Protein AF-A0A4E0RUI5-F1 (afdb_monomer)

InterPro domains:
  IPR014044 CAP domain [PF00188] (2-62)
  IPR035940 CAP superfamily [G3DSA:3.40.33.10] (1-76)
  IPR035940 CAP superfamily [SSF55797] (1-71)

Mean predicted aligned error: 3.36 Å

Foldseek 3Di:
DQVVVQVVLVCLCVVNDPPHHHDPDRDRDDDDVLLVVLVVVVVVQVDPDDDDQCSNADPVGSGDDDDDDDDPVRRD

Secondary structure (DSSP, 8-state):
-HHHHHHHHHHHHTT-STTSPPPS--PPP---HHHHHHHHHHHTTT-SSPPPHHHH--SS-S---------GGG--

Nearest PDB structures (foldseek):
  6yxx-assembly1_AR  TM=2.643E-01  e=6.325E+00  Trypanosoma brucei brucei

Sequence (76 aa):
MLDWHNEFRRKVLNCQLKGQPQAKTMPDMIYDAELAAKALQWASNCTVDHDADAGRATDKYPSIGQNFAGNYKFQQ

Solvent-accessible surface area (backbone atoms only — not comparable to full-atom values): 5001 Å² total; per-residue (Å²): 111,67,64,63,53,35,51,53,40,46,27,32,43,67,59,66,38,88,97,52,75,60,43,94,74,59,80,74,80,78,90,54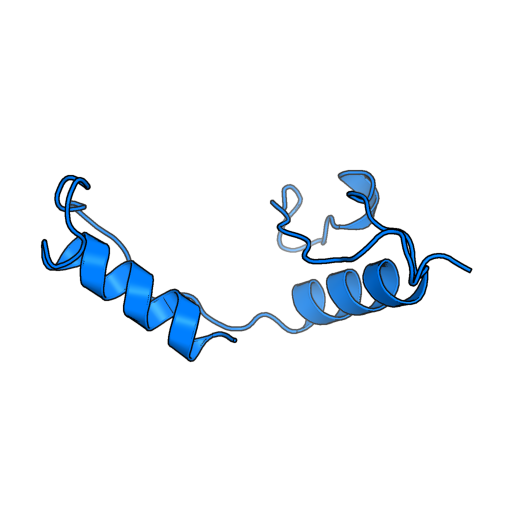,70,67,61,50,50,45,50,49,59,52,58,70,68,44,59,82,66,82,79,58,66,80,70,61,34,44,97,92,40,75,75,63,88,85,87,84,86,75,56,78,89,66,50,127

Structure (mmCIF, N/CA/C/O backbone):
data_AF-A0A4E0RUI5-F1
#
_entry.id   AF-A0A4E0RUI5-F1
#
loop_
_atom_site.group_PDB
_atom_site.id
_atom_site.type_symbol
_atom_site.label_atom_id
_atom_site.label_alt_id
_atom_site.label_comp_id
_atom_site.label_asym_id
_atom_site.label_entity_id
_atom_site.label_seq_id
_atom_site.pdbx_PDB_ins_code
_atom_site.Cartn_x
_atom_site.Cartn_y
_atom_site.Cartn_z
_atom_site.occupancy
_atom_site.B_iso_or_equiv
_atom_site.auth_seq_id
_atom_site.auth_comp_id
_atom_site.auth_asym_id
_atom_site.auth_atom_id
_atom_site.pdbx_PDB_model_num
ATOM 1 N N . MET A 1 1 ? 4.306 -10.063 2.387 1.00 91.88 1 MET A N 1
ATOM 2 C CA . MET A 1 1 ? 4.123 -8.591 2.326 1.00 91.88 1 MET A CA 1
ATOM 3 C C . MET A 1 1 ? 2.845 -8.167 3.048 1.00 91.88 1 MET A C 1
ATOM 5 O O . MET A 1 1 ? 2.934 -7.306 3.918 1.00 91.88 1 MET A O 1
ATOM 9 N N . LEU A 1 2 ? 1.696 -8.788 2.745 1.00 97.38 2 LEU A N 1
ATOM 10 C CA . LEU A 1 2 ? 0.416 -8.484 3.398 1.00 97.38 2 LEU A CA 1
ATOM 11 C C . LEU A 1 2 ? 0.448 -8.684 4.924 1.00 97.38 2 LEU A C 1
ATOM 13 O O . LEU A 1 2 ? 0.024 -7.800 5.661 1.00 97.38 2 LEU A O 1
ATOM 17 N N . ASP A 1 3 ? 1.025 -9.794 5.395 1.00 98.06 3 ASP A N 1
ATOM 18 C CA . ASP A 1 3 ? 1.068 -10.112 6.831 1.00 98.06 3 ASP A CA 1
ATOM 19 C C . ASP A 1 3 ? 1.805 -9.053 7.645 1.00 98.06 3 ASP A C 1
ATOM 21 O O . ASP A 1 3 ? 1.282 -8.581 8.649 1.00 98.06 3 ASP A O 1
ATOM 25 N N . TRP A 1 4 ? 2.977 -8.620 7.171 1.00 98.12 4 TRP A N 1
ATOM 26 C CA . TRP A 1 4 ? 3.752 -7.550 7.799 1.00 98.12 4 TRP A CA 1
ATOM 27 C C . TRP A 1 4 ? 2.973 -6.235 7.845 1.00 98.12 4 TRP A C 1
ATOM 29 O O . TRP A 1 4 ? 2.937 -5.579 8.884 1.00 98.12 4 TRP A O 1
ATOM 39 N N . HIS A 1 5 ? 2.299 -5.859 6.755 1.00 98.31 5 HIS A N 1
ATOM 40 C CA . HIS A 1 5 ? 1.458 -4.663 6.761 1.00 98.31 5 HIS A CA 1
ATOM 41 C C . HIS A 1 5 ? 0.354 -4.756 7.815 1.00 98.31 5 HIS A C 1
ATOM 43 O O . HIS A 1 5 ? 0.162 -3.823 8.596 1.00 98.31 5 HIS A O 1
ATOM 49 N N . ASN A 1 6 ? -0.347 -5.886 7.871 1.00 98.69 6 ASN A N 1
ATOM 50 C CA . ASN A 1 6 ? -1.440 -6.079 8.815 1.00 98.69 6 ASN A CA 1
ATOM 51 C C . ASN A 1 6 ? -0.937 -6.200 10.262 1.00 98.69 6 ASN A C 1
ATOM 53 O O . ASN A 1 6 ? -1.565 -5.671 11.175 1.00 98.69 6 ASN A O 1
ATOM 57 N N . GLU A 1 7 ? 0.241 -6.783 10.494 1.00 98.44 7 GLU A N 1
ATOM 58 C CA . GLU A 1 7 ? 0.887 -6.790 11.808 1.00 98.44 7 GLU A CA 1
ATOM 59 C C . GLU A 1 7 ? 1.111 -5.365 12.326 1.00 98.44 7 GLU A C 1
ATOM 61 O O . GLU A 1 7 ? 0.701 -5.043 13.442 1.00 98.44 7 GLU A O 1
ATOM 66 N N . PHE A 1 8 ? 1.706 -4.486 11.518 1.00 98.19 8 PHE A N 1
ATOM 67 C CA . PHE A 1 8 ? 1.950 -3.106 11.936 1.00 98.19 8 PHE A CA 1
ATOM 68 C C . PHE A 1 8 ? 0.659 -2.295 12.084 1.00 98.19 8 PHE A C 1
ATOM 70 O O . PHE A 1 8 ? 0.535 -1.531 13.041 1.00 98.19 8 PHE A O 1
ATOM 77 N N . ARG A 1 9 ? -0.338 -2.500 11.214 1.00 98.56 9 ARG A N 1
ATOM 78 C CA . ARG A 1 9 ? -1.669 -1.883 11.364 1.00 98.56 9 ARG A CA 1
ATOM 79 C C . ARG A 1 9 ? -2.320 -2.265 12.692 1.00 98.56 9 ARG A C 1
ATOM 81 O O . ARG A 1 9 ? -2.798 -1.386 13.409 1.00 98.56 9 ARG A O 1
ATOM 88 N N . ARG A 1 10 ? -2.259 -3.546 13.070 1.00 98.62 10 ARG A N 1
ATOM 89 C CA . ARG A 1 10 ? -2.739 -4.028 14.372 1.00 98.62 10 ARG A CA 1
ATOM 90 C C . ARG A 1 10 ? -1.924 -3.465 15.535 1.00 98.62 10 ARG A C 1
ATOM 92 O O . ARG A 1 10 ? -2.513 -3.109 16.550 1.00 98.62 10 ARG A O 1
ATOM 99 N N . LYS A 1 11 ? -0.603 -3.297 15.394 1.00 98.62 11 LYS A N 1
ATOM 100 C CA . LYS A 1 11 ? 0.213 -2.634 16.429 1.00 98.62 11 LYS A CA 1
ATOM 101 C C . LYS A 1 11 ? -0.223 -1.188 16.668 1.00 98.62 11 LYS A C 1
ATOM 103 O O . LYS A 1 11 ? -0.313 -0.774 17.820 1.00 98.62 11 LYS A O 1
ATOM 108 N N . VAL A 1 12 ? -0.532 -0.432 15.613 1.00 98.38 12 VAL A N 1
ATOM 109 C CA . VAL A 1 12 ? -1.069 0.936 15.742 1.00 98.38 12 VAL A CA 1
ATOM 110 C C . VAL A 1 12 ? -2.449 0.922 16.413 1.00 98.38 12 VAL A C 1
ATOM 112 O O . VAL A 1 12 ? -2.703 1.708 17.323 1.00 98.38 12 VAL A O 1
ATOM 115 N N . LEU A 1 13 ? -3.330 0.001 16.011 1.00 98.56 13 LEU A N 1
ATOM 116 C CA . LEU A 1 13 ? -4.669 -0.153 16.596 1.00 98.56 13 LEU A CA 1
ATOM 117 C C . LEU A 1 13 ? -4.637 -0.513 18.090 1.00 98.56 13 LEU A C 1
ATOM 119 O O . LEU A 1 13 ? -5.469 -0.040 18.858 1.00 98.56 13 LEU A O 1
ATOM 123 N N . ASN A 1 14 ? -3.664 -1.323 18.507 1.00 98.25 14 ASN A N 1
ATOM 124 C CA . ASN A 1 14 ? -3.556 -1.849 19.868 1.00 98.25 14 ASN A CA 1
ATOM 125 C C . ASN A 1 14 ? -2.600 -1.046 20.767 1.00 98.25 14 ASN A C 1
ATOM 127 O O . ASN A 1 14 ? -2.227 -1.528 21.833 1.00 98.25 14 ASN A O 1
ATOM 131 N N . CYS A 1 15 ? -2.175 0.156 20.354 1.00 97.50 15 CYS A N 1
ATOM 132 C CA . CYS A 1 15 ? -1.224 0.991 21.106 1.00 97.50 15 CYS A CA 1
ATOM 133 C C . CYS A 1 15 ? 0.134 0.294 21.382 1.00 97.50 15 CYS A C 1
ATOM 135 O O . CYS A 1 15 ? 0.796 0.528 22.392 1.00 97.50 15 CYS A O 1
ATOM 137 N N . GLN A 1 16 ? 0.570 -0.574 20.468 1.00 98.31 16 GLN A N 1
ATOM 138 C CA . GLN A 1 16 ? 1.812 -1.354 20.572 1.00 98.31 16 GLN A CA 1
ATOM 139 C C . GLN A 1 16 ? 2.965 -0.760 19.749 1.00 98.31 16 GLN A C 1
ATOM 141 O O . GLN A 1 16 ? 4.062 -1.319 19.732 1.00 98.31 16 GLN A O 1
ATOM 146 N N . LEU A 1 17 ? 2.741 0.360 19.053 1.00 97.06 17 LEU A N 1
ATOM 147 C CA . LEU A 1 17 ? 3.777 1.063 18.299 1.00 97.06 17 LEU A CA 1
ATOM 148 C C . LEU A 1 17 ? 4.246 2.304 19.071 1.00 97.06 17 LEU A C 1
ATOM 150 O O . LEU A 1 17 ? 3.530 3.298 19.174 1.00 97.06 17 LEU A O 1
ATOM 154 N N . LYS A 1 18 ? 5.460 2.240 19.629 1.00 97.00 18 LYS A N 1
ATOM 155 C CA . LYS A 1 18 ? 6.036 3.312 20.455 1.00 97.00 18 LYS A CA 1
ATOM 156 C C . LYS A 1 18 ? 6.065 4.643 19.692 1.00 97.00 18 LYS A C 1
ATOM 158 O O . LYS A 1 18 ? 6.586 4.710 18.585 1.00 97.00 18 LYS A O 1
ATOM 163 N N . GLY A 1 19 ? 5.556 5.704 20.320 1.00 96.69 19 GLY A N 1
ATOM 164 C CA . GLY A 1 19 ? 5.556 7.060 19.758 1.00 96.69 19 GLY A CA 1
ATOM 165 C C . GLY A 1 19 ? 4.425 7.352 18.767 1.00 96.69 19 GLY A C 1
ATOM 166 O O . GLY A 1 19 ? 4.401 8.441 18.207 1.00 96.69 19 GLY A O 1
ATOM 167 N N . GLN A 1 20 ? 3.494 6.418 18.558 1.00 97.38 20 GLN A N 1
ATOM 168 C CA . GLN A 1 20 ? 2.314 6.622 17.718 1.00 97.38 20 GLN A CA 1
ATOM 169 C C . GLN A 1 20 ? 1.041 6.584 18.573 1.00 97.38 20 GLN A C 1
ATOM 171 O O . GLN A 1 20 ? 0.945 5.745 19.474 1.00 97.38 20 GLN A O 1
ATOM 176 N N .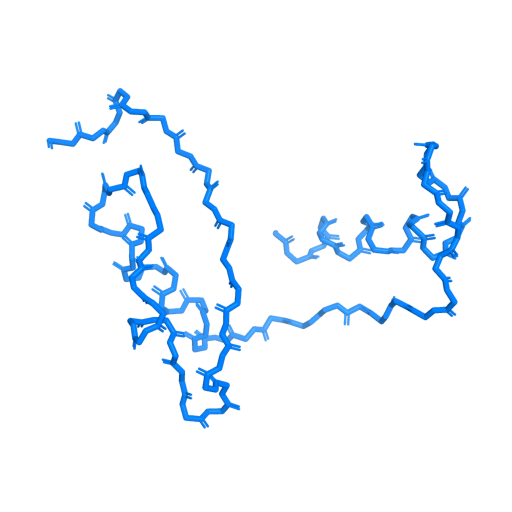 PRO A 1 21 ? 0.063 7.473 18.327 1.00 97.56 21 PRO A N 1
ATOM 177 C CA . PRO A 1 21 ? -1.219 7.408 19.012 1.00 97.56 21 PRO A CA 1
ATOM 178 C C . PRO A 1 21 ? -1.985 6.152 18.591 1.00 97.56 21 PRO A C 1
ATOM 180 O O . PRO A 1 21 ? -1.831 5.644 17.477 1.00 97.56 21 PRO A O 1
ATOM 183 N N . GLN A 1 22 ? -2.854 5.672 19.477 1.00 98.19 22 GLN A N 1
ATOM 184 C CA . GLN A 1 22 ? -3.749 4.573 19.149 1.00 98.19 22 GLN A CA 1
ATOM 185 C C . GLN A 1 22 ? -4.719 4.997 18.039 1.00 98.19 22 GLN A C 1
ATOM 187 O O . GLN A 1 22 ? -5.401 6.019 18.150 1.00 98.19 22 GLN A O 1
ATOM 192 N N . ALA A 1 23 ? -4.823 4.196 16.979 1.00 98.31 23 ALA A N 1
ATOM 193 C CA . ALA A 1 23 ? -5.859 4.413 15.976 1.00 98.31 23 ALA A CA 1
ATOM 194 C C . ALA A 1 23 ? -7.237 4.031 16.530 1.00 98.31 23 ALA A C 1
ATOM 196 O O . ALA A 1 23 ? -7.397 2.980 17.143 1.00 98.31 23 ALA A O 1
ATOM 197 N N . LYS A 1 24 ? -8.262 4.840 16.240 1.00 98.19 24 LYS A N 1
ATOM 198 C CA . LYS A 1 24 ? -9.659 4.487 16.544 1.00 98.19 24 LYS A CA 1
A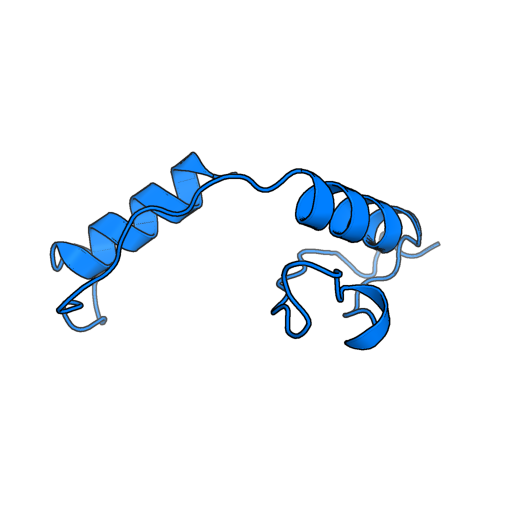TOM 199 C C . LYS A 1 24 ? -10.146 3.304 15.700 1.00 98.19 24 LYS A C 1
ATOM 201 O O . LYS A 1 24 ? -10.900 2.465 16.179 1.00 98.19 24 LYS A O 1
ATOM 206 N N . THR A 1 25 ? -9.729 3.256 14.436 1.00 98.31 25 THR A N 1
ATOM 207 C CA . THR A 1 25 ? -10.094 2.216 13.469 1.00 98.31 25 THR A CA 1
ATOM 208 C C . THR A 1 25 ? -8.932 1.973 12.520 1.00 98.31 25 THR A C 1
ATOM 210 O O . THR A 1 25 ? -8.396 2.926 11.955 1.00 98.31 25 THR A O 1
ATOM 213 N N . MET A 1 26 ? -8.559 0.710 12.318 1.00 98.25 26 MET A N 1
ATOM 214 C CA . MET A 1 26 ? -7.503 0.329 11.379 1.00 98.25 26 MET A CA 1
ATOM 215 C C . MET A 1 26 ? -7.732 -1.112 10.882 1.00 98.25 26 MET A C 1
ATOM 217 O O . MET A 1 26 ? -7.128 -2.037 11.418 1.00 98.25 26 MET A O 1
ATOM 221 N N . PRO A 1 27 ? -8.634 -1.338 9.906 1.00 98.25 27 PRO A N 1
ATOM 222 C CA . PRO A 1 27 ? -8.952 -2.686 9.425 1.00 98.25 27 PRO A CA 1
ATOM 223 C C . PRO A 1 27 ? -7.751 -3.336 8.733 1.00 98.25 27 PRO A C 1
ATOM 225 O O . PRO A 1 27 ? -6.916 -2.631 8.167 1.00 98.25 27 PRO A O 1
ATOM 228 N N . ASP A 1 28 ? -7.669 -4.661 8.730 1.00 98.56 28 ASP A N 1
ATOM 229 C CA . ASP A 1 28 ? -6.644 -5.366 7.960 1.00 98.56 28 ASP A CA 1
ATOM 230 C C . ASP A 1 28 ? -6.818 -5.101 6.457 1.00 98.56 28 ASP A C 1
ATOM 232 O O . ASP A 1 28 ? -7.930 -4.988 5.941 1.00 98.56 28 ASP A O 1
ATOM 236 N N . MET A 1 29 ? -5.697 -4.962 5.754 1.00 98.12 29 MET A N 1
ATOM 237 C CA . MET A 1 29 ? -5.684 -4.873 4.301 1.00 98.12 29 MET A CA 1
ATOM 238 C C . MET A 1 29 ? -5.906 -6.248 3.681 1.00 98.12 29 MET A C 1
ATOM 240 O O . MET A 1 29 ? -5.604 -7.283 4.282 1.00 98.12 29 MET A O 1
ATOM 244 N N . ILE A 1 30 ? -6.363 -6.230 2.434 1.00 98.00 30 ILE A N 1
ATOM 245 C CA . ILE A 1 30 ? -6.473 -7.400 1.569 1.00 98.00 30 ILE A CA 1
ATOM 246 C C . ILE A 1 30 ? -5.518 -7.254 0.386 1.00 98.00 30 ILE A C 1
ATOM 248 O O . ILE A 1 30 ? -5.153 -6.143 0.001 1.00 98.00 30 ILE A O 1
ATOM 252 N N . TYR A 1 31 ? -5.110 -8.382 -0.185 1.00 98.00 31 TYR A N 1
ATOM 253 C CA . TYR A 1 31 ? -4.366 -8.388 -1.438 1.00 98.00 31 TYR A CA 1
ATOM 254 C C . TYR A 1 31 ? -5.309 -8.092 -2.609 1.00 98.00 31 TYR A C 1
ATOM 256 O O . TYR A 1 31 ? -6.399 -8.657 -2.681 1.00 98.00 31 TYR A O 1
ATOM 264 N N . ASP A 1 32 ? -4.866 -7.244 -3.534 1.00 98.00 32 ASP A N 1
ATOM 265 C CA . ASP A 1 32 ? -5.567 -6.960 -4.783 1.00 98.00 32 ASP A CA 1
ATOM 266 C C . ASP A 1 32 ? -4.624 -7.263 -5.958 1.00 98.00 32 ASP A C 1
ATOM 268 O O . ASP A 1 32 ? -3.520 -6.716 -6.049 1.00 98.00 32 ASP A O 1
ATOM 272 N N . ALA A 1 33 ? -5.031 -8.200 -6.816 1.00 97.88 33 ALA A N 1
ATOM 273 C CA . ALA A 1 33 ? -4.186 -8.725 -7.885 1.00 97.88 33 ALA A CA 1
ATOM 274 C C . ALA A 1 33 ? -3.921 -7.694 -8.993 1.00 97.88 33 ALA A C 1
ATOM 276 O O . ALA A 1 33 ? -2.852 -7.719 -9.601 1.00 97.88 33 ALA A O 1
ATOM 277 N N . GLU A 1 34 ? -4.854 -6.769 -9.233 1.00 97.75 34 GLU A N 1
ATOM 278 C CA . GLU A 1 34 ? -4.694 -5.727 -10.249 1.00 97.75 34 GLU A CA 1
ATOM 279 C C . GLU A 1 34 ? -3.635 -4.710 -9.809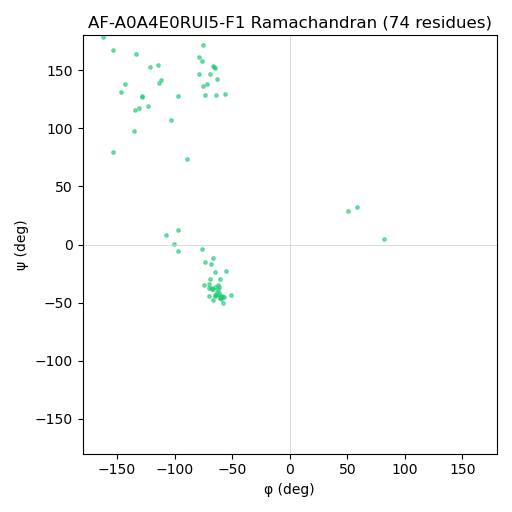 1.00 97.75 34 GLU A C 1
ATOM 281 O O . GLU A 1 34 ? -2.713 -4.393 -10.565 1.00 97.75 34 GLU A O 1
ATOM 286 N N . LEU A 1 35 ? -3.686 -4.286 -8.541 1.00 97.94 35 LEU A N 1
ATOM 287 C CA . LEU A 1 35 ? -2.666 -3.409 -7.958 1.00 97.94 35 LEU A CA 1
ATOM 288 C C . LEU A 1 35 ? -1.282 -4.067 -7.946 1.00 97.94 35 LEU A C 1
ATOM 290 O O . LEU A 1 35 ? -0.278 -3.407 -8.217 1.00 97.94 35 LEU A O 1
ATOM 294 N N . ALA A 1 36 ? -1.213 -5.372 -7.676 1.00 97.94 36 ALA A N 1
ATOM 295 C CA . ALA A 1 36 ? 0.045 -6.107 -7.730 1.00 97.94 36 ALA A CA 1
ATOM 296 C C . ALA A 1 36 ? 0.612 -6.206 -9.155 1.00 97.94 36 ALA A C 1
ATOM 298 O O . ALA A 1 36 ? 1.823 -6.077 -9.332 1.00 97.94 36 ALA A O 1
ATOM 299 N N . ALA A 1 37 ? -0.243 -6.389 -10.166 1.00 97.56 37 ALA A N 1
ATOM 300 C CA . ALA A 1 37 ? 0.174 -6.400 -11.565 1.00 97.56 37 ALA A CA 1
ATOM 301 C C . ALA A 1 37 ? 0.729 -5.033 -12.002 1.00 97.56 37 ALA A C 1
ATOM 303 O O . ALA A 1 37 ? 1.799 -4.976 -12.609 1.00 97.56 37 ALA A O 1
ATOM 304 N N . LYS A 1 38 ? 0.070 -3.931 -11.617 1.00 97.38 38 LYS A N 1
ATOM 305 C CA . LYS A 1 38 ? 0.569 -2.562 -11.842 1.00 97.38 38 LYS A CA 1
ATOM 306 C C . LYS A 1 38 ? 1.918 -2.319 -11.159 1.00 97.38 38 LYS A C 1
ATOM 308 O O . LYS A 1 38 ? 2.843 -1.807 -11.786 1.00 97.38 38 LYS A O 1
ATOM 313 N N . ALA A 1 39 ? 2.062 -2.743 -9.903 1.00 97.12 39 ALA A N 1
ATOM 314 C CA . ALA A 1 39 ? 3.319 -2.621 -9.167 1.00 97.12 39 ALA A CA 1
ATOM 315 C C . ALA A 1 39 ? 4.457 -3.428 -9.816 1.00 97.12 39 ALA A C 1
ATOM 317 O O . ALA A 1 39 ? 5.578 -2.933 -9.916 1.00 97.12 39 ALA A O 1
ATOM 318 N N . LEU A 1 40 ? 4.175 -4.646 -10.294 1.00 96.75 40 LEU A N 1
ATOM 319 C CA . LEU A 1 40 ? 5.146 -5.466 -11.020 1.00 96.75 40 LEU A CA 1
ATOM 320 C C . LEU A 1 40 ? 5.555 -4.817 -12.347 1.00 96.75 40 LEU A C 1
ATOM 322 O O . LEU A 1 40 ? 6.744 -4.790 -12.666 1.00 96.75 40 LEU A O 1
ATOM 326 N N . GLN A 1 41 ? 4.594 -4.276 -13.099 1.00 96.31 41 GLN A N 1
ATOM 327 C CA . GLN A 1 41 ? 4.870 -3.557 -14.342 1.00 96.31 41 GLN A CA 1
ATOM 328 C C . GLN A 1 41 ? 5.828 -2.385 -14.093 1.00 96.31 41 GLN A C 1
ATOM 330 O O . GLN A 1 41 ? 6.807 -2.242 -14.821 1.00 96.31 41 G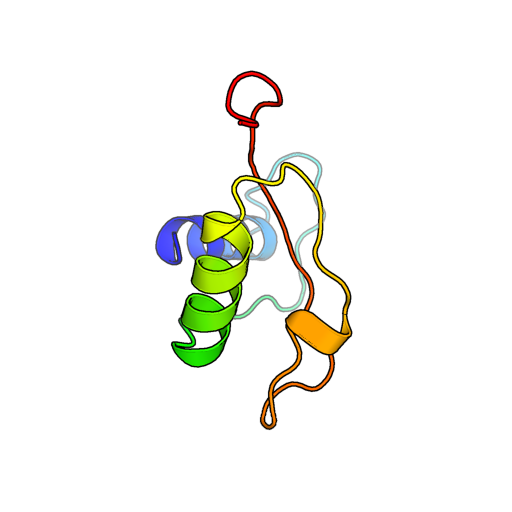LN A O 1
ATOM 335 N N . TRP A 1 42 ? 5.599 -1.591 -13.041 1.00 95.88 42 TRP A N 1
ATOM 336 C CA . TRP A 1 42 ? 6.493 -0.484 -12.696 1.00 95.88 42 TRP A CA 1
ATOM 337 C C . TRP A 1 42 ? 7.874 -0.957 -12.231 1.00 95.88 42 TRP A C 1
ATOM 339 O O . TRP A 1 42 ? 8.892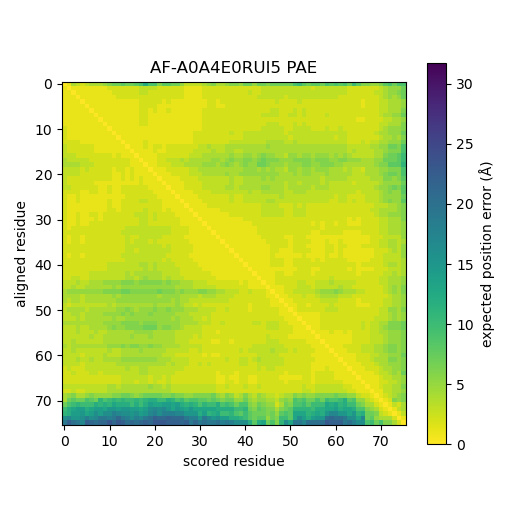 -0.486 -12.733 1.00 95.88 42 TRP A O 1
ATOM 349 N N . ALA A 1 43 ? 7.927 -1.934 -11.323 1.00 94.38 43 ALA A N 1
ATOM 350 C CA . ALA A 1 43 ? 9.188 -2.466 -10.809 1.00 94.38 43 ALA A CA 1
ATOM 351 C C . ALA A 1 43 ? 10.070 -3.072 -11.918 1.00 94.38 43 ALA A C 1
ATOM 353 O O . ALA A 1 43 ? 11.298 -3.023 -11.830 1.00 94.38 43 ALA A O 1
ATOM 354 N N . SER A 1 44 ? 9.454 -3.593 -12.985 1.00 94.00 44 SER A N 1
ATOM 355 C CA . SER A 1 44 ? 10.151 -4.157 -14.148 1.00 94.00 44 SER A CA 1
ATOM 356 C C . SER A 1 44 ? 10.888 -3.109 -14.991 1.00 94.00 44 SER A C 1
ATOM 358 O O . SER A 1 44 ? 11.790 -3.471 -15.739 1.00 94.00 44 SER A O 1
ATOM 360 N N . ASN A 1 45 ? 10.571 -1.818 -14.841 1.00 91.88 45 ASN A N 1
ATOM 361 C CA . ASN A 1 45 ? 11.311 -0.730 -15.489 1.00 91.88 45 ASN A CA 1
ATOM 362 C C . ASN A 1 45 ? 12.657 -0.432 -14.802 1.00 91.88 45 ASN A C 1
ATOM 364 O O . ASN A 1 45 ? 13.380 0.457 -15.247 1.00 91.88 45 ASN A O 1
ATOM 368 N N . CYS A 1 46 ? 12.976 -1.109 -13.688 1.00 91.12 46 CYS A N 1
ATOM 369 C CA . CYS A 1 46 ? 14.209 -0.927 -12.909 1.00 91.12 46 CYS A CA 1
ATOM 370 C C . CYS A 1 46 ? 14.510 0.540 -12.539 1.00 91.12 46 CYS A C 1
ATOM 372 O O . CYS A 1 46 ? 15.665 0.929 -12.370 1.00 91.12 46 CYS A O 1
ATOM 374 N N . THR A 1 47 ? 13.468 1.359 -12.395 1.00 89.56 47 THR A N 1
ATOM 375 C CA . THR A 1 47 ? 13.577 2.773 -12.032 1.00 89.56 47 THR A CA 1
ATOM 376 C C . THR A 1 47 ? 13.359 2.931 -10.529 1.00 89.56 47 THR A C 1
ATOM 378 O O . THR A 1 47 ? 12.371 2.443 -9.986 1.00 89.56 47 THR A O 1
ATOM 381 N N . VAL A 1 48 ? 14.283 3.604 -9.838 1.00 91.88 48 VAL A N 1
ATOM 382 C CA . VAL A 1 48 ? 14.154 3.930 -8.411 1.00 91.88 48 VAL A CA 1
ATOM 383 C C . VAL A 1 48 ? 13.447 5.275 -8.285 1.00 91.88 48 VAL A C 1
ATOM 385 O O . VAL A 1 48 ? 14.075 6.296 -8.027 1.00 91.88 48 VAL A O 1
ATOM 388 N N . ASP A 1 49 ? 12.143 5.261 -8.539 1.00 92.62 49 ASP A N 1
ATOM 389 C CA . ASP A 1 49 ? 11.254 6.413 -8.389 1.00 92.62 49 ASP A CA 1
ATOM 390 C C . ASP A 1 49 ? 9.789 5.943 -8.324 1.00 92.62 49 ASP A C 1
ATOM 392 O O . ASP A 1 49 ? 9.494 4.746 -8.440 1.00 92.62 49 ASP A O 1
ATOM 396 N N . HIS A 1 50 ? 8.869 6.886 -8.159 1.00 95.25 50 HIS A N 1
ATOM 397 C CA . HIS A 1 50 ? 7.445 6.685 -8.360 1.00 95.25 50 HIS A CA 1
ATOM 398 C C . HIS A 1 50 ? 7.060 6.719 -9.844 1.00 95.25 50 HIS A C 1
ATOM 400 O O . HIS 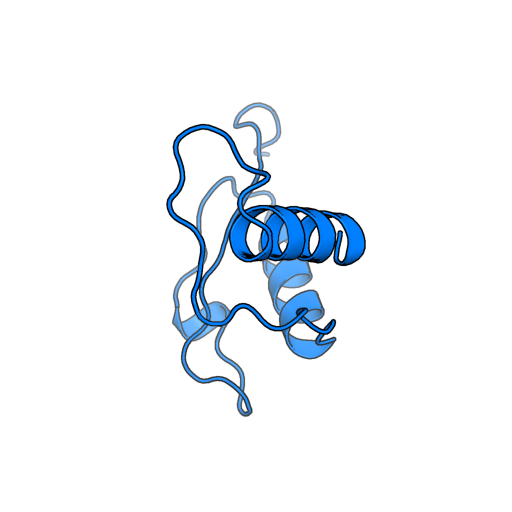A 1 50 ? 7.617 7.491 -10.624 1.00 95.25 50 HIS A O 1
ATOM 406 N N . ASP A 1 51 ? 6.053 5.930 -10.231 1.00 95.50 51 ASP A N 1
ATOM 407 C CA . ASP A 1 51 ? 5.381 6.135 -11.517 1.00 95.50 51 ASP A CA 1
ATOM 408 C C . ASP A 1 51 ? 4.435 7.345 -11.470 1.00 95.50 51 ASP A C 1
ATOM 410 O O . ASP A 1 51 ? 4.163 7.930 -10.416 1.00 95.50 51 ASP A O 1
ATOM 414 N N . ALA A 1 52 ? 3.904 7.730 -12.630 1.00 96.56 52 ALA A N 1
ATOM 415 C CA . ALA A 1 52 ? 2.833 8.717 -12.697 1.00 96.56 52 ALA A CA 1
ATOM 416 C C . ALA A 1 52 ? 1.527 8.144 -12.114 1.00 96.56 52 ALA A C 1
ATOM 418 O O . ALA A 1 52 ? 1.227 6.968 -12.312 1.00 96.56 52 ALA A O 1
ATOM 419 N N . ASP A 1 53 ? 0.700 8.984 -11.481 1.00 96.12 53 ASP A N 1
ATOM 420 C CA . ASP A 1 53 ? -0.593 8.574 -10.898 1.00 96.12 53 ASP A CA 1
ATOM 421 C C . ASP A 1 53 ? -1.480 7.806 -11.889 1.00 96.12 53 ASP A C 1
ATOM 423 O O . ASP A 1 53 ? -2.038 6.759 -11.563 1.00 96.12 53 ASP A O 1
ATOM 427 N N . ALA A 1 54 ? -1.556 8.290 -13.132 1.00 95.00 54 ALA A N 1
ATOM 428 C CA . ALA A 1 54 ? -2.327 7.650 -14.194 1.00 95.00 54 ALA A CA 1
ATOM 429 C C . ALA A 1 54 ? -1.790 6.256 -14.583 1.00 95.00 54 ALA A C 1
ATOM 431 O O . ALA A 1 54 ? -2.545 5.433 -15.095 1.00 95.00 54 ALA A O 1
ATOM 432 N N . GLY A 1 55 ? -0.508 5.969 -14.331 1.00 93.69 55 GLY A N 1
ATOM 433 C CA . GLY A 1 55 ? 0.109 4.667 -14.602 1.00 93.69 55 GLY A CA 1
ATOM 434 C C . GLY A 1 55 ? -0.391 3.564 -13.665 1.00 93.69 55 GLY A C 1
ATOM 435 O O . GLY A 1 55 ? -0.654 2.441 -14.114 1.00 93.69 55 GLY A O 1
ATOM 436 N N . ARG A 1 56 ? -0.610 3.914 -12.392 1.00 95.69 56 ARG A N 1
ATOM 437 C CA . ARG A 1 56 ? -1.058 3.009 -11.319 1.00 95.69 56 ARG A CA 1
ATOM 438 C C . ARG A 1 56 ? -2.562 3.021 -11.043 1.00 95.69 56 ARG A C 1
ATOM 440 O O . ARG A 1 56 ? -3.025 2.218 -10.234 1.00 95.69 56 ARG A O 1
ATOM 447 N N . ALA A 1 57 ? -3.323 3.896 -11.694 1.00 97.0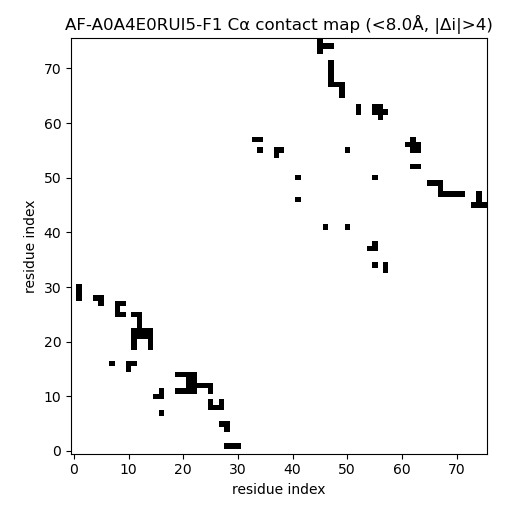6 57 ALA A N 1
ATOM 448 C CA . ALA A 1 57 ? -4.780 3.880 -11.621 1.00 97.06 57 ALA A CA 1
ATOM 449 C C . ALA A 1 57 ? -5.367 2.591 -12.236 1.00 97.06 57 ALA A C 1
ATOM 451 O O . ALA A 1 57 ? -4.790 1.977 -13.140 1.00 97.06 57 ALA A O 1
ATOM 452 N N . THR A 1 58 ? -6.531 2.201 -11.724 1.00 96.38 58 THR A N 1
ATOM 453 C CA . THR A 1 58 ? -7.335 1.049 -12.161 1.00 96.38 58 THR A CA 1
ATOM 454 C C . THR A 1 58 ? -8.792 1.482 -12.297 1.00 96.38 58 THR A C 1
ATOM 456 O O . THR A 1 58 ? -9.181 2.503 -11.724 1.00 96.38 58 THR A O 1
ATOM 459 N N . ASP A 1 59 ? -9.621 0.694 -12.979 1.00 96.12 59 ASP A N 1
ATOM 460 C CA . ASP A 1 59 ? -11.059 0.989 -13.082 1.00 96.12 59 ASP A CA 1
ATOM 461 C C . ASP A 1 59 ? -11.735 0.964 -11.702 1.00 96.12 59 ASP A C 1
ATOM 463 O O . ASP A 1 59 ? -12.629 1.758 -11.407 1.00 96.12 59 ASP A O 1
ATOM 467 N N . LYS A 1 60 ? -11.272 0.065 -10.826 1.00 97.19 60 LYS A N 1
ATOM 468 C CA . LYS A 1 60 ? -11.771 -0.084 -9.455 1.00 97.19 60 LYS A CA 1
ATOM 469 C C . LYS A 1 60 ? -11.287 1.031 -8.529 1.00 97.19 60 LYS A C 1
ATOM 471 O O . LYS A 1 60 ? -12.008 1.437 -7.617 1.00 97.19 60 LYS A O 1
ATOM 476 N N . TYR A 1 61 ? -10.066 1.510 -8.745 1.00 97.06 61 TYR A N 1
ATOM 477 C CA . TYR A 1 61 ? -9.411 2.502 -7.906 1.00 97.06 61 TYR A CA 1
ATOM 478 C C . TYR A 1 61 ? -8.731 3.576 -8.770 1.00 97.06 61 TYR A C 1
ATOM 480 O O . TYR A 1 61 ? -7.591 3.391 -9.214 1.00 97.06 61 TYR A O 1
ATOM 488 N N . PRO A 1 62 ? -9.387 4.731 -8.971 1.00 96.12 62 PRO A N 1
ATOM 489 C CA . PRO A 1 62 ? -8.834 5.812 -9.785 1.00 96.12 62 PRO A CA 1
ATOM 490 C C . PRO A 1 62 ? -7.689 6.569 -9.092 1.00 96.12 62 PRO A C 1
ATOM 492 O O . PRO A 1 62 ? -6.959 7.304 -9.748 1.00 96.12 62 PRO A O 1
ATOM 495 N N . SER A 1 63 ? -7.518 6.399 -7.776 1.00 96.94 63 SER A N 1
ATOM 496 C CA . SER A 1 63 ? -6.449 7.020 -6.987 1.00 96.94 63 SER A CA 1
ATOM 497 C C . SER A 1 63 ? -5.760 5.969 -6.124 1.00 96.94 63 SER A C 1
ATOM 499 O O . SER A 1 63 ? -6.385 5.392 -5.233 1.00 96.94 63 SER A O 1
ATOM 501 N N . ILE A 1 64 ? -4.466 5.752 -6.364 1.00 97.50 64 ILE A N 1
ATOM 502 C CA . ILE A 1 64 ? -3.645 4.741 -5.692 1.00 97.50 64 ILE A CA 1
ATOM 503 C C . ILE A 1 64 ? -2.375 5.391 -5.140 1.00 97.50 64 ILE A C 1
ATOM 505 O O . ILE A 1 64 ? -1.648 6.068 -5.863 1.00 97.50 64 ILE A O 1
ATOM 509 N N . GLY A 1 65 ? -2.103 5.171 -3.851 1.00 97.19 65 GLY A N 1
ATOM 510 C CA . GLY A 1 65 ? -0.821 5.517 -3.234 1.00 97.19 65 GLY A CA 1
ATOM 511 C C . GLY A 1 65 ? 0.257 4.479 -3.556 1.00 97.19 65 GLY A C 1
ATOM 512 O O . GLY A 1 65 ? -0.051 3.346 -3.920 1.00 97.19 65 GLY A O 1
ATOM 513 N N . GLN A 1 66 ? 1.527 4.841 -3.389 1.00 97.50 66 GLN A N 1
ATOM 514 C CA . GLN A 1 66 ? 2.644 3.953 -3.695 1.00 97.50 66 GLN A CA 1
ATOM 515 C C . GLN A 1 66 ? 3.776 4.125 -2.684 1.00 97.50 66 GLN A C 1
ATOM 517 O O . GLN A 1 66 ? 4.146 5.241 -2.343 1.00 97.50 66 GLN A O 1
ATOM 522 N N . ASN A 1 67 ? 4.357 3.004 -2.262 1.00 96.00 67 ASN A N 1
ATOM 523 C CA . ASN A 1 67 ? 5.679 2.957 -1.646 1.00 96.00 67 ASN A CA 1
ATOM 524 C C . ASN A 1 67 ? 6.618 2.235 -2.618 1.00 96.00 67 ASN A C 1
ATOM 526 O O . ASN A 1 67 ? 6.216 1.229 -3.204 1.00 96.00 67 ASN A O 1
ATOM 530 N N . PHE A 1 68 ? 7.865 2.689 -2.741 1.00 93.75 68 PHE A N 1
ATOM 531 C CA . PHE A 1 68 ? 8.931 1.923 -3.385 1.00 93.75 68 PHE A CA 1
ATOM 532 C C . PHE A 1 68 ? 10.085 1.707 -2.405 1.00 93.75 68 PHE A C 1
ATOM 534 O O . PHE A 1 68 ? 10.302 2.490 -1.480 1.00 93.75 68 PHE A O 1
ATOM 541 N N . ALA A 1 69 ? 10.829 0.626 -2.609 1.00 91.94 69 ALA A N 1
ATOM 542 C CA . ALA A 1 69 ? 12.080 0.366 -1.918 1.00 91.94 69 ALA A CA 1
ATOM 543 C C . ALA A 1 69 ? 13.087 -0.096 -2.969 1.00 91.94 69 ALA A C 1
ATOM 545 O O . ALA A 1 69 ? 12.891 -1.125 -3.611 1.00 91.94 69 ALA A O 1
ATOM 546 N N . GLY A 1 70 ? 14.138 0.690 -3.173 1.00 87.56 70 GLY A N 1
ATOM 547 C CA . GLY A 1 70 ? 15.126 0.449 -4.216 1.00 87.56 70 GLY A CA 1
ATOM 548 C C . GLY A 1 70 ? 16.474 1.049 -3.849 1.00 87.56 70 GLY A C 1
ATOM 549 O O . GLY A 1 70 ? 16.595 1.826 -2.904 1.00 87.56 70 GLY A O 1
ATOM 550 N N . ASN A 1 71 ? 17.503 0.664 -4.595 1.00 84.19 71 ASN A N 1
ATOM 551 C CA . ASN A 1 71 ? 18.850 1.196 -4.450 1.00 84.19 71 ASN A CA 1
ATOM 552 C C . ASN A 1 71 ? 19.326 1.643 -5.831 1.00 84.19 71 ASN A C 1
ATOM 554 O O . ASN A 1 71 ? 19.294 0.854 -6.773 1.00 84.19 71 ASN A O 1
ATOM 558 N N . TYR A 1 72 ? 19.770 2.897 -5.933 1.00 81.62 72 TYR A N 1
ATOM 559 C CA . TYR A 1 72 ? 20.238 3.513 -7.179 1.00 81.62 72 TYR A CA 1
ATOM 560 C 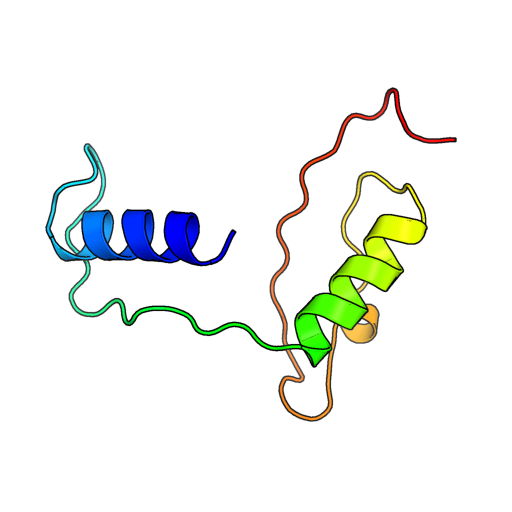C . TYR A 1 72 ? 21.364 2.714 -7.854 1.00 81.62 72 TYR A C 1
ATOM 562 O O . TYR A 1 72 ? 21.531 2.777 -9.063 1.00 81.62 72 TYR A O 1
ATOM 570 N N . LYS A 1 73 ? 22.103 1.895 -7.093 1.00 79.06 73 LYS A N 1
ATOM 571 C CA . LYS A 1 73 ? 23.138 0.996 -7.624 1.00 79.06 73 LYS A CA 1
ATOM 572 C C . LYS A 1 73 ? 22.604 -0.138 -8.509 1.00 79.06 73 LYS A C 1
ATOM 574 O O . LYS A 1 73 ? 23.408 -0.822 -9.128 1.00 79.06 73 LYS A O 1
ATOM 579 N N . PHE A 1 74 ? 21.292 -0.369 -8.530 1.00 67.31 74 PHE A N 1
ATOM 580 C CA . PHE A 1 74 ? 20.639 -1.378 -9.371 1.00 67.31 74 PHE A CA 1
ATOM 581 C C . PHE A 1 74 ? 19.846 -0.767 -10.536 1.00 67.31 74 PHE A C 1
ATOM 583 O O . PHE A 1 74 ? 19.111 -1.490 -11.206 1.00 67.31 74 PHE A O 1
ATOM 590 N N . GLN A 1 75 ? 19.968 0.545 -10.770 1.00 67.31 75 GLN A N 1
ATOM 591 C CA . GLN A 1 75 ? 19.471 1.164 -11.999 1.00 67.31 75 GLN A CA 1
ATOM 592 C C . GLN A 1 75 ? 20.412 0.775 -13.145 1.00 67.31 75 GLN A C 1
ATOM 594 O O . GLN A 1 75 ? 21.631 0.862 -12.988 1.00 67.31 75 GLN A O 1
ATOM 599 N N . GLN A 1 76 ? 19.838 0.271 -14.239 1.00 61.56 76 GLN A N 1
ATOM 600 C CA . GLN A 1 76 ? 20.569 -0.118 -15.450 1.00 61.56 76 GLN A CA 1
ATOM 601 C C . GLN A 1 76 ? 20.870 1.095 -16.326 1.00 61.56 76 GLN A C 1
ATOM 603 O O . GLN A 1 76 ? 20.000 1.994 -16.387 1.00 61.56 76 GLN A O 1
#

pLDDT: mean 94.7, std 7.02, range [61.56, 98.69]

Organism: Fasciola hepatica (NCBI:txid6192)

Radius of gyration: 15.31 Å; Cα contacts (8 Å, |Δi|>4): 62; chains: 1; bounding box: 35×19×37 Å